Protein AF-A0AAJ1J3P3-F1 (afdb_monomer_lite)

InterPro domains:
  IPR002525 Transposase IS110-like, N-terminal [PF01548] (4-89)
  IPR047650 Transposase IS110-like [PTHR33055] (6-93)

Radius of gyration: 25.67 Å; chains: 1; bounding box: 43×35×78 Å

pLDDT: mean 75.92, std 23.82, range [27.92, 96.94]

Secondary structure (DSSP, 8-state):
----HHHHHHHHHHTT----EEPHHHHHTT--SS--HHHHHHHHHHHHHSTTPPEEPPPPHHHHHHHHHHHHHHHHHHHHHHHHHHHHHHHHHHHHHS----------S-----------------

Organism: Xenorhabdus bovienii (NCBI:txid40576)

Sequence (126 aa):
MPRSAHYWGRTLQYMGYEVRLILTQHVKALCKNQKNDANDALAICETACRPGIYFVPIKTIEQQDIKALRSAQQLAVEQRTVLENQIRAFSKSDKLRRGSKARLCYRPSVNIFITNKAVSRFNSTE

Foldseek 3Di:
DDPDPLVVQVVVVVVVDDDWAADPVQLVVQQDPDDDVVSSVVSVVVSVPDPPGDTDDRDDPVRVVVVVVVVVVVVVVVVVVVVVVVVVVVVVVVDVVVDDDDDDDDDPDDDDDDDDDDDDDDDDDD

Structure (mmCIF, N/CA/C/O backbone):
data_AF-A0AAJ1J3P3-F1
#
_entry.id   AF-A0AAJ1J3P3-F1
#
loop_
_atom_site.group_PDB
_atom_site.id
_atom_site.type_symbol
_atom_site.label_atom_id
_atom_site.label_alt_id
_atom_site.label_comp_id
_atom_site.label_asym_id
_atom_site.label_entity_id
_atom_site.label_seq_id
_atom_site.pdbx_PDB_ins_code
_atom_site.Cartn_x
_atom_site.Cartn_y
_atom_site.Cartn_z
_atom_site.occupancy
_atom_site.B_iso_or_equiv
_atom_site.auth_seq_id
_atom_site.auth_comp_id
_atom_site.auth_asym_id
_atom_site.auth_atom_id
_atom_site.pdbx_PDB_model_num
ATOM 1 N N . MET A 1 1 ? 3.673 16.178 -7.154 1.00 45.59 1 MET A N 1
ATOM 2 C CA . MET A 1 1 ? 3.835 15.058 -8.109 1.00 45.59 1 MET A CA 1
ATOM 3 C C . MET A 1 1 ? 3.120 13.811 -7.600 1.00 45.59 1 MET A C 1
ATOM 5 O O . MET A 1 1 ? 3.156 13.577 -6.392 1.00 45.59 1 MET A O 1
ATOM 9 N N . PRO A 1 2 ? 2.472 13.021 -8.474 1.00 59.97 2 PRO A N 1
ATOM 10 C CA . PRO A 1 2 ? 1.884 11.739 -8.091 1.00 59.97 2 PRO A CA 1
ATOM 11 C C . PRO A 1 2 ? 2.981 10.779 -7.596 1.00 59.97 2 PRO A C 1
ATOM 13 O O . PRO A 1 2 ? 3.908 10.446 -8.324 1.00 59.97 2 PRO A O 1
ATOM 16 N N . ARG A 1 3 ? 2.887 10.348 -6.330 1.00 66.00 3 ARG A N 1
ATOM 17 C CA . ARG A 1 3 ? 3.886 9.491 -5.651 1.00 66.00 3 ARG A CA 1
ATOM 18 C C . ARG A 1 3 ? 3.587 7.984 -5.728 1.00 66.00 3 ARG A C 1
ATOM 20 O O . ARG A 1 3 ? 4.211 7.202 -5.023 1.00 66.00 3 ARG A O 1
ATOM 27 N N . SER A 1 4 ? 2.599 7.562 -6.519 1.00 84.00 4 SER A N 1
ATOM 28 C CA . SER A 1 4 ? 2.123 6.170 -6.527 1.00 84.00 4 SER A CA 1
ATOM 29 C C . SER A 1 4 ? 2.745 5.362 -7.664 1.00 84.00 4 SER A C 1
ATOM 31 O O . SER A 1 4 ? 2.684 5.784 -8.817 1.00 84.00 4 SER A O 1
ATOM 33 N N . ALA A 1 5 ? 3.246 4.161 -7.366 1.00 87.44 5 ALA A N 1
ATOM 34 C CA . ALA A 1 5 ? 3.737 3.215 -8.374 1.00 87.44 5 ALA A CA 1
ATOM 35 C C . ALA A 1 5 ? 2.667 2.858 -9.425 1.00 87.44 5 ALA A C 1
ATOM 37 O O . ALA A 1 5 ? 2.988 2.637 -10.587 1.00 87.44 5 ALA A O 1
ATOM 38 N N . HIS A 1 6 ? 1.380 2.879 -9.053 1.00 91.25 6 HIS A N 1
ATOM 39 C CA . HIS A 1 6 ? 0.281 2.646 -9.996 1.00 91.25 6 HIS A CA 1
ATOM 40 C C . HIS A 1 6 ? 0.117 3.770 -11.025 1.00 91.25 6 HIS A C 1
ATOM 42 O O . HIS A 1 6 ? -0.285 3.501 -12.151 1.00 91.25 6 HIS A O 1
ATOM 48 N N . TYR A 1 7 ? 0.439 5.020 -10.668 1.00 90.88 7 TYR A N 1
ATOM 49 C CA . TYR A 1 7 ? 0.425 6.119 -11.634 1.00 90.88 7 TYR A CA 1
ATOM 50 C C . TYR A 1 7 ? 1.477 5.876 -12.717 1.00 90.88 7 TYR A C 1
ATOM 52 O O . TYR A 1 7 ? 1.127 5.807 -13.890 1.00 90.88 7 TYR A O 1
ATOM 60 N N . TRP A 1 8 ? 2.725 5.638 -12.307 1.00 91.69 8 TRP A N 1
ATOM 61 C CA . TRP A 1 8 ? 3.822 5.361 -13.234 1.00 91.69 8 TRP A CA 1
ATOM 62 C C . TRP A 1 8 ? 3.601 4.092 -14.049 1.00 91.69 8 TRP A C 1
ATOM 64 O O . TRP A 1 8 ? 3.881 4.093 -15.242 1.00 91.69 8 TRP A O 1
ATOM 74 N N . GLY A 1 9 ? 3.024 3.050 -13.444 1.00 92.44 9 GLY A N 1
ATOM 75 C CA . GLY A 1 9 ? 2.651 1.836 -14.163 1.00 92.44 9 GLY A CA 1
ATOM 76 C C . GLY A 1 9 ? 1.721 2.115 -15.344 1.00 92.44 9 GLY A C 1
ATOM 77 O O . GLY A 1 9 ? 2.005 1.671 -16.449 1.00 92.44 9 GLY A O 1
ATOM 78 N N . ARG A 1 10 ? 0.667 2.917 -15.143 1.00 93.00 10 ARG A N 1
ATOM 79 C CA . ARG A 1 10 ? -0.254 3.305 -16.227 1.00 93.00 10 ARG A CA 1
ATOM 80 C C . ARG A 1 10 ? 0.419 4.178 -17.280 1.00 93.00 10 ARG A C 1
ATOM 82 O O . ARG A 1 10 ? 0.212 3.955 -18.465 1.00 93.00 10 ARG A O 1
ATOM 89 N N . THR A 1 11 ? 1.223 5.155 -16.860 1.00 93.19 11 THR A N 1
ATOM 90 C CA . THR A 1 11 ? 1.931 6.049 -17.788 1.00 93.19 11 THR A CA 1
ATOM 91 C C . THR A 1 11 ? 2.877 5.270 -18.699 1.00 93.19 11 THR A C 1
ATOM 93 O O . THR A 1 11 ? 2.889 5.490 -19.905 1.00 93.19 11 THR A O 1
ATOM 96 N N . LEU A 1 12 ? 3.634 4.326 -18.140 1.00 93.38 12 LEU A N 1
ATOM 97 C CA . LEU A 1 12 ? 4.551 3.478 -18.900 1.00 93.38 12 LEU A CA 1
ATOM 98 C C . LEU A 1 12 ? 3.804 2.470 -19.788 1.00 93.38 12 LEU A C 1
ATOM 100 O O . LEU A 1 12 ? 4.216 2.249 -20.923 1.00 93.38 12 LEU A O 1
ATOM 104 N N . GLN A 1 13 ? 2.674 1.924 -19.328 1.00 94.06 13 GLN A N 1
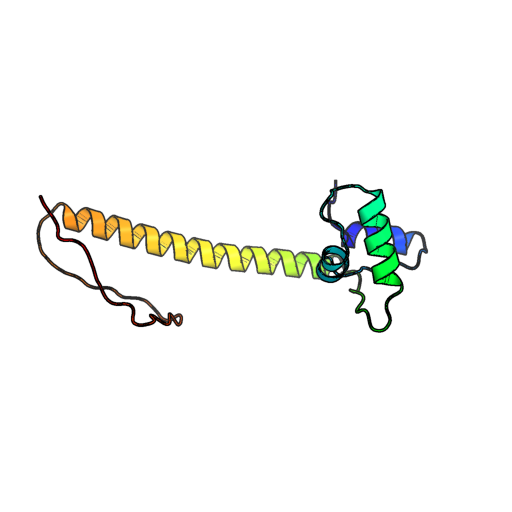ATOM 105 C CA . GLN A 1 13 ? 1.800 1.102 -20.173 1.00 94.06 13 GLN A CA 1
ATOM 106 C C . GLN A 1 13 ? 1.236 1.888 -21.362 1.00 94.06 13 GLN A C 1
ATOM 108 O O . GLN A 1 13 ? 1.211 1.373 -22.474 1.00 94.06 13 GLN A O 1
ATOM 113 N N . TYR A 1 14 ? 0.829 3.144 -21.155 1.00 92.75 14 TYR A N 1
ATOM 114 C CA . TYR A 1 14 ? 0.365 4.024 -22.232 1.00 92.75 14 TYR A CA 1
ATOM 115 C C . TYR A 1 14 ? 1.460 4.295 -23.275 1.00 92.75 14 TYR A C 1
ATOM 117 O O . TYR A 1 14 ? 1.171 4.436 -24.458 1.00 92.75 14 TYR A O 1
ATOM 125 N N . MET A 1 15 ? 2.726 4.309 -22.852 1.00 95.00 15 MET A N 1
ATOM 126 C CA . MET A 1 15 ? 3.887 4.416 -23.742 1.00 95.00 15 MET A CA 1
ATOM 127 C C . MET A 1 15 ? 4.246 3.097 -24.457 1.00 95.00 15 MET A C 1
ATOM 129 O O . MET A 1 15 ? 5.200 3.079 -25.229 1.00 95.00 15 MET A O 1
ATOM 133 N N . GLY A 1 16 ? 3.509 2.005 -24.219 1.00 94.50 16 GLY A N 1
ATOM 134 C CA . GLY A 1 16 ? 3.706 0.710 -24.882 1.00 94.50 16 GLY A CA 1
ATOM 135 C C . GLY A 1 16 ? 4.642 -0.263 -24.158 1.00 94.50 16 GLY A C 1
ATOM 136 O O . GLY A 1 16 ? 4.961 -1.314 -24.710 1.00 94.50 16 GLY A O 1
ATOM 137 N N . TYR A 1 17 ? 5.080 0.043 -22.933 1.00 94.38 17 TYR A N 1
ATOM 138 C CA . TYR A 1 17 ? 5.936 -0.861 -22.162 1.00 94.38 17 TYR A CA 1
ATOM 139 C C . TYR A 1 17 ? 5.124 -1.923 -21.412 1.00 94.38 17 TYR A C 1
ATOM 141 O O . TYR A 1 17 ? 4.082 -1.635 -20.816 1.00 94.38 17 TYR A O 1
ATOM 149 N N . GLU A 1 18 ? 5.645 -3.151 -21.358 1.00 91.00 18 GLU A N 1
ATOM 150 C CA . GLU A 1 18 ? 5.133 -4.174 -20.446 1.00 91.00 18 GLU A CA 1
ATOM 151 C C . GLU A 1 18 ? 5.608 -3.859 -19.022 1.00 91.00 18 GLU A C 1
ATOM 153 O O . GLU A 1 18 ? 6.797 -3.925 -18.709 1.00 91.00 18 GLU A O 1
ATOM 158 N N . VAL A 1 19 ? 4.671 -3.508 -18.140 1.00 92.56 19 VAL A N 1
ATOM 159 C CA . VAL A 1 19 ? 4.977 -3.142 -16.754 1.00 92.56 19 VAL A CA 1
ATOM 160 C C . VAL A 1 19 ? 4.367 -4.148 -15.795 1.00 92.56 19 VAL A C 1
ATOM 162 O O . VAL A 1 19 ? 3.162 -4.398 -15.814 1.00 92.56 19 VAL A O 1
ATOM 165 N N . ARG A 1 20 ? 5.198 -4.666 -14.888 1.00 91.25 20 ARG A N 1
ATOM 166 C CA . ARG A 1 20 ? 4.787 -5.556 -13.799 1.00 91.25 20 ARG A CA 1
ATOM 167 C C . ARG A 1 20 ? 5.188 -4.944 -12.461 1.00 91.25 20 ARG A C 1
ATOM 169 O O . ARG A 1 20 ? 6.329 -4.523 -12.291 1.00 91.25 20 ARG A O 1
ATOM 176 N N . LEU A 1 21 ? 4.256 -4.879 -11.508 1.00 92.06 21 LEU A N 1
ATOM 177 C CA . LEU A 1 21 ? 4.528 -4.354 -10.167 1.00 92.06 21 LEU A CA 1
ATOM 178 C C . LEU A 1 21 ? 4.831 -5.496 -9.196 1.00 92.06 21 LEU A C 1
ATOM 180 O O . LEU A 1 21 ? 4.089 -6.474 -9.127 1.00 92.06 21 LEU A O 1
ATOM 184 N N . ILE A 1 22 ? 5.890 -5.343 -8.405 1.00 92.81 22 ILE A N 1
ATOM 185 C CA . ILE A 1 22 ? 6.281 -6.293 -7.357 1.00 92.81 22 ILE A CA 1
ATOM 186 C C . ILE A 1 22 ? 5.815 -5.757 -5.998 1.00 92.81 22 ILE A C 1
ATOM 188 O O . ILE A 1 22 ? 5.891 -4.555 -5.729 1.00 92.81 22 ILE A O 1
ATOM 192 N N . LEU A 1 23 ? 5.324 -6.640 -5.124 1.00 89.88 23 LEU A N 1
ATOM 193 C CA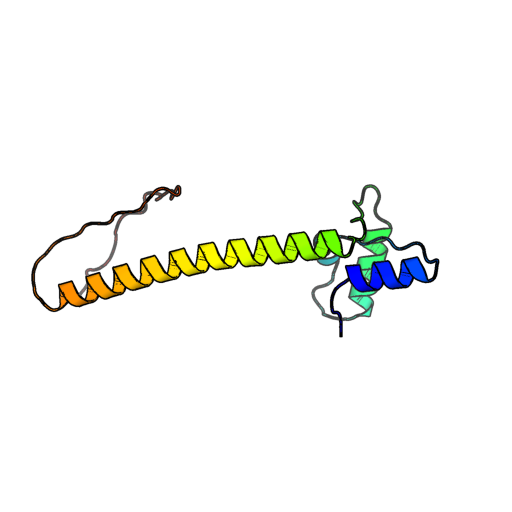 . LEU A 1 23 ? 4.978 -6.274 -3.748 1.00 89.88 23 LEU A CA 1
ATOM 194 C C . LEU A 1 23 ? 6.220 -5.798 -2.987 1.00 89.88 23 LEU A C 1
ATOM 196 O O . LEU A 1 23 ? 7.244 -6.478 -2.943 1.00 89.88 23 LEU A O 1
ATOM 200 N N . THR A 1 24 ? 6.090 -4.672 -2.286 1.00 89.19 24 THR A N 1
ATOM 201 C CA . THR A 1 24 ? 7.174 -4.101 -1.469 1.00 89.19 24 THR A CA 1
ATOM 202 C C . THR A 1 24 ? 7.657 -5.049 -0.375 1.00 89.19 24 THR A C 1
ATOM 204 O O . THR A 1 24 ? 8.819 -4.997 0.010 1.00 89.19 24 THR A O 1
ATOM 207 N N . GLN A 1 25 ? 6.787 -5.938 0.111 1.00 90.56 25 GLN A N 1
ATOM 208 C CA . GLN A 1 25 ? 7.129 -6.946 1.116 1.00 90.56 25 GLN A CA 1
ATOM 209 C C . GLN A 1 25 ? 8.170 -7.949 0.604 1.00 90.56 25 GLN A C 1
ATOM 211 O O . GLN A 1 25 ? 9.069 -8.315 1.356 1.00 90.56 25 GLN A O 1
ATOM 216 N N . HIS A 1 26 ? 8.083 -8.355 -0.666 1.00 90.50 26 HIS A N 1
ATOM 217 C CA . HIS A 1 26 ? 9.042 -9.288 -1.259 1.00 90.50 26 HIS A CA 1
ATOM 218 C C . HIS A 1 26 ? 10.398 -8.624 -1.489 1.00 90.50 26 HIS A C 1
ATOM 220 O O . HIS A 1 26 ? 11.420 -9.196 -1.127 1.00 90.50 26 HIS A O 1
ATOM 226 N N . VAL A 1 27 ? 10.396 -7.385 -1.988 1.00 89.88 27 VAL A N 1
ATOM 227 C CA . VAL A 1 27 ? 11.630 -6.614 -2.204 1.00 89.88 27 VAL A CA 1
ATOM 228 C C . VAL A 1 27 ? 12.329 -6.330 -0.873 1.00 89.88 27 VAL A C 1
ATOM 230 O O . VAL A 1 27 ? 13.528 -6.553 -0.736 1.00 89.88 27 VAL A O 1
ATOM 233 N N . LYS A 1 28 ? 11.571 -5.927 0.157 1.00 89.38 28 LYS A N 1
ATOM 234 C CA . LYS A 1 28 ? 12.122 -5.608 1.482 1.00 89.38 28 LYS A CA 1
ATOM 235 C C . LYS A 1 28 ? 12.802 -6.803 2.154 1.00 89.38 28 LYS A C 1
ATOM 237 O O . LYS A 1 28 ? 13.735 -6.594 2.919 1.00 89.38 28 LYS A O 1
ATOM 242 N N . ALA A 1 29 ? 12.357 -8.029 1.880 1.00 87.50 29 ALA A N 1
ATOM 243 C CA . ALA A 1 29 ? 13.000 -9.229 2.412 1.00 87.50 29 ALA A CA 1
ATOM 244 C C . ALA A 1 29 ? 14.422 -9.442 1.858 1.00 87.50 29 ALA A C 1
ATOM 246 O O . ALA A 1 29 ? 15.210 -10.144 2.487 1.00 87.50 29 ALA A O 1
ATOM 247 N N . LEU A 1 30 ? 14.741 -8.845 0.704 1.00 85.94 30 LEU A N 1
ATOM 248 C CA . LEU A 1 30 ? 16.033 -8.972 0.020 1.00 85.94 30 LEU A CA 1
ATOM 249 C C . LEU A 1 30 ? 16.870 -7.687 0.056 1.00 85.94 30 LEU A C 1
ATOM 251 O O . LEU A 1 30 ? 18.071 -7.727 -0.207 1.00 85.94 30 LEU A O 1
ATOM 255 N N . CYS A 1 31 ? 16.276 -6.550 0.429 1.00 87.50 31 CYS A N 1
ATOM 256 C CA . CYS A 1 31 ? 17.015 -5.312 0.652 1.00 87.50 31 CYS A CA 1
ATOM 257 C C . CYS A 1 31 ? 18.027 -5.479 1.793 1.00 87.50 31 CYS A C 1
ATOM 259 O O . CYS A 1 31 ? 17.684 -5.834 2.922 1.00 87.50 31 CYS A O 1
ATOM 261 N N . LYS A 1 32 ? 19.289 -5.150 1.510 1.00 84.88 32 LYS A N 1
ATOM 262 C CA . LYS A 1 32 ? 20.337 -5.061 2.531 1.00 84.88 32 LYS A CA 1
ATOM 263 C C . LYS A 1 32 ? 20.061 -3.865 3.453 1.00 84.88 32 LYS A C 1
ATOM 265 O O . LYS A 1 32 ? 19.547 -2.843 3.014 1.00 84.88 32 LYS A O 1
ATOM 270 N N . ASN A 1 33 ? 20.462 -3.965 4.723 1.00 77.56 33 ASN A N 1
ATOM 271 C CA . ASN A 1 33 ? 20.187 -2.951 5.758 1.00 77.56 33 ASN A CA 1
ATOM 272 C C . ASN A 1 33 ? 20.771 -1.550 5.471 1.00 77.56 33 ASN A C 1
ATOM 274 O O . ASN A 1 33 ? 20.392 -0.585 6.133 1.00 77.56 33 ASN A O 1
ATOM 278 N N . GLN A 1 34 ? 21.682 -1.415 4.503 1.00 82.75 34 GLN A N 1
ATOM 279 C CA . GLN A 1 34 ? 22.209 -0.124 4.073 1.00 82.75 34 GLN A CA 1
ATOM 280 C C . GLN A 1 34 ? 21.370 0.442 2.926 1.00 82.75 34 GLN A C 1
ATOM 282 O O . GLN A 1 34 ? 21.322 -0.135 1.837 1.00 82.75 34 GLN A O 1
ATOM 287 N N . LYS A 1 35 ? 20.775 1.614 3.168 1.00 76.44 35 LYS A N 1
ATOM 288 C CA . LYS A 1 35 ? 20.012 2.372 2.174 1.00 76.44 35 LYS A CA 1
ATOM 289 C C . LYS A 1 35 ? 20.941 2.852 1.055 1.00 76.44 35 LYS A C 1
ATOM 291 O O . LYS A 1 35 ? 21.737 3.765 1.259 1.00 76.44 35 LYS A O 1
ATOM 296 N N . ASN A 1 36 ? 20.848 2.208 -0.100 1.00 88.00 36 ASN A N 1
ATOM 297 C CA . ASN A 1 36 ? 21.597 2.530 -1.307 1.00 88.00 36 ASN A CA 1
ATOM 298 C C . ASN A 1 36 ? 20.745 2.111 -2.510 1.00 88.00 36 ASN A C 1
ATOM 300 O O . ASN A 1 36 ? 20.293 0.967 -2.554 1.00 88.00 36 ASN A O 1
ATOM 304 N N . ASP A 1 37 ? 20.575 2.999 -3.488 1.00 90.31 37 ASP A N 1
ATOM 305 C CA . ASP A 1 37 ? 19.772 2.733 -4.686 1.00 90.31 37 ASP A CA 1
ATOM 306 C C . ASP A 1 37 ? 20.290 1.511 -5.465 1.00 90.31 37 ASP A C 1
ATOM 308 O O . ASP A 1 37 ? 19.507 0.748 -6.027 1.00 90.31 37 ASP A O 1
ATOM 312 N N . ALA A 1 38 ? 21.605 1.258 -5.435 1.00 89.12 38 ALA A N 1
ATOM 313 C CA . ALA A 1 38 ? 22.195 0.062 -6.036 1.00 89.12 38 ALA A CA 1
ATOM 314 C C . ALA A 1 38 ? 21.732 -1.232 -5.340 1.00 89.12 38 ALA A C 1
ATOM 316 O O . ALA A 1 38 ? 21.463 -2.232 -6.003 1.00 89.12 38 ALA A O 1
ATOM 317 N N . ASN A 1 39 ? 21.601 -1.215 -4.009 1.00 89.25 39 ASN A N 1
ATOM 318 C CA . ASN A 1 39 ? 21.096 -2.364 -3.256 1.00 89.25 39 ASN A CA 1
ATOM 319 C C . ASN A 1 39 ? 19.606 -2.587 -3.528 1.00 89.25 39 ASN A C 1
ATOM 321 O O . ASN A 1 39 ? 19.182 -3.735 -3.646 1.00 89.25 39 ASN A O 1
ATOM 325 N N . ASP A 1 40 ? 18.829 -1.510 -3.651 1.00 88.69 40 ASP A N 1
ATOM 326 C CA . ASP A 1 40 ? 17.402 -1.595 -3.961 1.00 88.69 40 ASP A CA 1
ATOM 327 C C . ASP A 1 40 ? 17.176 -2.133 -5.382 1.00 88.69 40 ASP A C 1
ATOM 329 O O . ASP A 1 40 ? 16.345 -3.020 -5.575 1.00 88.69 40 ASP A O 1
ATOM 333 N N . ALA A 1 41 ? 17.964 -1.688 -6.367 1.00 90.12 41 ALA A N 1
ATOM 334 C CA . ALA A 1 41 ? 17.924 -2.225 -7.728 1.00 90.12 41 ALA A CA 1
ATOM 335 C C . ALA A 1 41 ? 18.282 -3.720 -7.767 1.00 90.12 41 ALA A C 1
ATOM 337 O O . ALA A 1 41 ? 17.574 -4.506 -8.397 1.00 90.12 41 ALA A O 1
ATOM 338 N N . LEU A 1 42 ? 19.332 -4.132 -7.048 1.00 91.25 42 LEU A N 1
ATOM 339 C CA . LEU A 1 42 ? 19.708 -5.543 -6.929 1.00 91.25 42 LEU A CA 1
ATOM 340 C C . LEU A 1 42 ? 18.594 -6.375 -6.286 1.00 91.25 42 LEU A C 1
ATOM 342 O O . LEU A 1 42 ? 18.241 -7.423 -6.821 1.00 91.25 42 LEU A O 1
ATOM 346 N N . ALA A 1 43 ? 18.000 -5.893 -5.192 1.00 92.25 43 ALA A N 1
ATOM 347 C CA . ALA A 1 43 ? 16.899 -6.577 -4.525 1.00 92.25 43 ALA A CA 1
ATOM 348 C C . ALA A 1 43 ? 15.673 -6.707 -5.440 1.00 92.25 43 ALA A C 1
ATOM 350 O O . ALA A 1 43 ? 15.041 -7.763 -5.470 1.00 92.25 43 ALA A O 1
ATOM 351 N N . ILE A 1 44 ? 15.345 -5.673 -6.223 1.00 91.62 44 ILE A N 1
ATOM 352 C CA . ILE A 1 44 ? 14.257 -5.721 -7.210 1.00 91.62 44 ILE A CA 1
ATOM 353 C C . ILE A 1 44 ? 14.558 -6.754 -8.299 1.00 91.62 44 ILE A C 1
ATOM 355 O O . ILE A 1 44 ? 13.683 -7.564 -8.598 1.00 91.62 44 ILE A O 1
ATOM 359 N N . CYS A 1 45 ? 15.770 -6.767 -8.860 1.00 92.31 45 CYS A N 1
ATOM 360 C CA . CYS A 1 45 ? 16.171 -7.729 -9.889 1.00 92.31 45 CYS A CA 1
ATOM 361 C C . CYS A 1 45 ? 16.158 -9.172 -9.366 1.00 92.31 45 CYS A C 1
ATOM 363 O O . CYS A 1 45 ? 15.593 -10.054 -10.006 1.00 92.31 45 CYS A O 1
ATOM 365 N N . GLU A 1 46 ? 16.718 -9.415 -8.180 1.00 92.00 46 GLU A N 1
ATOM 366 C CA . GLU A 1 46 ? 16.721 -10.743 -7.558 1.00 92.00 46 GLU A CA 1
ATOM 367 C C . GLU A 1 46 ? 15.297 -11.213 -7.246 1.00 92.00 46 GLU A C 1
ATOM 369 O O . GLU A 1 46 ? 14.945 -12.367 -7.501 1.00 92.00 46 GLU A O 1
ATOM 374 N N . THR A 1 47 ? 14.452 -10.301 -6.755 1.00 93.38 47 THR A N 1
ATOM 375 C CA . THR A 1 47 ? 13.028 -10.579 -6.564 1.00 93.38 47 THR A CA 1
ATOM 376 C C . THR A 1 47 ? 12.388 -10.921 -7.906 1.00 93.38 47 THR A C 1
ATOM 378 O O . THR A 1 47 ? 11.770 -11.961 -8.023 1.00 93.38 47 THR A O 1
ATOM 381 N N . ALA A 1 48 ? 12.560 -10.122 -8.956 1.00 91.56 48 ALA A N 1
ATOM 382 C CA . ALA A 1 48 ? 11.922 -10.373 -10.250 1.00 91.56 48 ALA A CA 1
ATOM 383 C C . ALA A 1 48 ? 12.289 -11.737 -10.870 1.00 91.56 48 ALA A C 1
ATOM 385 O O . ALA A 1 48 ? 11.466 -12.320 -11.575 1.00 91.56 48 ALA A O 1
ATOM 386 N N . CYS A 1 49 ? 13.492 -12.247 -10.594 1.00 90.81 49 CYS A N 1
ATOM 387 C CA . CYS A 1 49 ? 13.989 -13.517 -11.125 1.00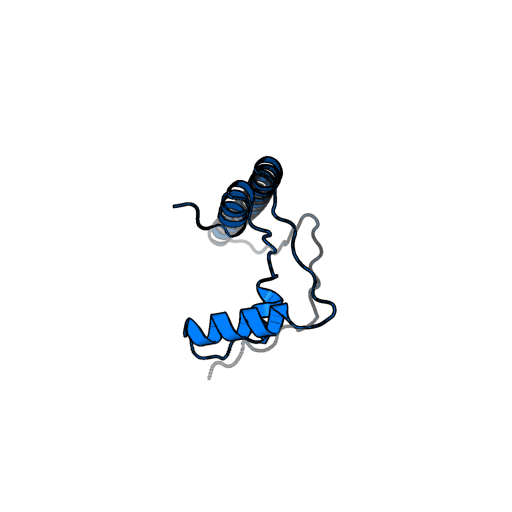 90.81 49 CYS A CA 1
ATOM 388 C C . CYS A 1 49 ? 13.543 -14.760 -10.336 1.00 90.81 49 CYS A C 1
ATOM 390 O O . CYS A 1 49 ? 13.740 -15.881 -10.807 1.00 90.81 49 CYS A O 1
ATOM 392 N N . ARG A 1 50 ? 12.970 -14.611 -9.136 1.00 90.81 50 ARG A N 1
ATOM 393 C CA . ARG A 1 50 ? 12.564 -15.762 -8.316 1.00 90.81 50 ARG A CA 1
ATOM 394 C C . ARG A 1 50 ? 11.311 -16.446 -8.893 1.00 90.81 50 ARG A C 1
ATOM 396 O O . ARG A 1 50 ? 10.323 -15.769 -9.191 1.00 90.81 50 ARG A O 1
ATOM 403 N N . PRO A 1 51 ? 11.299 -17.787 -9.002 1.00 89.31 51 PRO A N 1
ATOM 404 C CA . PRO A 1 51 ? 10.131 -18.515 -9.484 1.00 89.31 51 PRO A CA 1
ATOM 405 C C . PRO A 1 51 ? 8.967 -18.401 -8.489 1.00 89.31 51 PRO A C 1
ATOM 407 O O . PRO A 1 51 ? 9.164 -18.436 -7.275 1.00 89.31 51 PRO A O 1
ATOM 410 N N . GLY A 1 52 ? 7.741 -18.277 -9.005 1.00 87.56 52 GLY A N 1
ATOM 411 C CA . GLY A 1 52 ? 6.520 -18.261 -8.190 1.00 87.56 52 GLY A CA 1
ATOM 412 C C . GLY A 1 52 ? 6.183 -16.923 -7.522 1.00 87.56 52 GLY A C 1
ATOM 413 O O . GLY A 1 52 ? 5.342 -16.889 -6.626 1.00 87.56 52 GLY A O 1
ATOM 414 N N . ILE A 1 53 ? 6.807 -15.815 -7.932 1.00 90.19 53 ILE A N 1
ATOM 415 C CA . ILE A 1 53 ? 6.451 -14.499 -7.396 1.00 90.19 53 ILE A CA 1
ATOM 416 C C . ILE A 1 53 ? 5.135 -13.986 -7.955 1.00 90.19 53 ILE A C 1
ATOM 418 O O . ILE A 1 53 ? 4.868 -14.019 -9.155 1.00 90.19 53 ILE A O 1
ATOM 422 N N . TYR A 1 54 ? 4.329 -13.457 -7.040 1.00 89.31 54 TYR A N 1
ATOM 423 C CA . TYR A 1 54 ? 3.078 -12.810 -7.367 1.00 89.31 54 TYR A CA 1
ATOM 424 C C . TYR A 1 54 ? 3.311 -11.355 -7.784 1.00 89.31 54 TYR A C 1
ATOM 426 O O . TYR A 1 54 ? 3.787 -10.526 -6.999 1.00 89.31 54 TYR A O 1
ATOM 434 N N . PHE A 1 55 ? 2.923 -11.037 -9.017 1.00 91.12 55 PHE A N 1
ATOM 435 C CA . PHE A 1 55 ? 2.902 -9.670 -9.524 1.00 91.12 55 PHE A CA 1
ATOM 436 C C . PHE A 1 55 ? 1.548 -9.019 -9.251 1.00 91.12 55 PHE A C 1
ATOM 438 O O . PHE A 1 55 ? 0.489 -9.620 -9.431 1.00 91.12 55 PHE A O 1
ATOM 445 N N . VAL A 1 56 ? 1.578 -7.758 -8.827 1.00 91.06 56 VAL A N 1
ATOM 446 C CA . VAL A 1 56 ? 0.367 -6.981 -8.568 1.00 91.06 56 VAL A CA 1
ATOM 447 C C . VAL A 1 56 ? -0.092 -6.332 -9.872 1.00 91.06 56 VAL A C 1
ATOM 449 O O . VAL A 1 56 ? 0.702 -5.631 -10.506 1.00 91.06 56 VAL A O 1
ATOM 452 N N . PRO A 1 57 ? -1.367 -6.486 -10.265 1.00 91.38 57 PRO A N 1
ATOM 453 C CA . PRO A 1 57 ? -1.889 -5.772 -11.417 1.00 91.38 57 PRO A CA 1
ATOM 454 C C . PRO A 1 57 ? -1.904 -4.261 -11.161 1.00 91.38 57 PRO A C 1
ATOM 456 O O . PRO A 1 57 ? -2.124 -3.779 -10.040 1.00 91.38 57 PRO A O 1
ATOM 459 N N . ILE A 1 58 ? -1.676 -3.492 -12.222 1.00 91.75 58 ILE A N 1
ATOM 460 C CA . ILE A 1 58 ? -1.777 -2.037 -12.172 1.00 91.75 58 ILE A CA 1
ATOM 461 C C . ILE A 1 58 ? -3.252 -1.666 -12.022 1.00 91.75 58 ILE A C 1
ATOM 463 O O . ILE A 1 58 ? -4.102 -2.103 -12.792 1.00 91.75 58 ILE A O 1
ATOM 467 N N . LYS A 1 59 ? -3.558 -0.874 -10.993 1.00 91.94 59 LYS A N 1
ATOM 468 C CA . LYS A 1 59 ? -4.927 -0.464 -10.690 1.00 91.94 59 LYS A CA 1
ATOM 469 C C . LYS A 1 59 ? -5.382 0.653 -11.614 1.00 91.94 59 LYS A C 1
ATOM 471 O O . LYS A 1 59 ? -4.624 1.591 -11.886 1.00 91.94 59 LYS A O 1
ATOM 476 N N . THR A 1 60 ? -6.645 0.587 -12.018 1.00 92.12 60 THR A N 1
ATOM 477 C CA . THR A 1 60 ? -7.294 1.684 -12.741 1.00 92.12 60 THR A CA 1
ATOM 478 C C . THR A 1 60 ? -7.498 2.891 -11.821 1.00 92.12 60 THR A C 1
ATOM 480 O O . THR A 1 60 ? -7.261 2.823 -10.608 1.00 92.12 60 THR A O 1
ATOM 483 N N . ILE A 1 61 ? 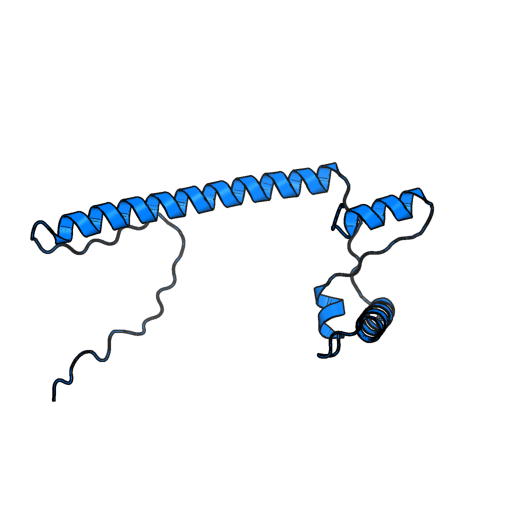-7.860 4.036 -12.401 1.00 91.62 61 ILE A N 1
ATOM 484 C CA . ILE A 1 61 ? -8.105 5.261 -11.626 1.00 91.62 61 ILE A CA 1
ATOM 485 C C . ILE A 1 61 ? -9.314 5.039 -10.716 1.00 91.62 61 ILE A C 1
ATOM 487 O O . ILE A 1 61 ? -9.208 5.241 -9.509 1.00 91.62 61 ILE A O 1
ATOM 491 N N . GLU A 1 62 ? -10.382 4.447 -11.246 1.00 93.31 62 GLU A N 1
ATOM 492 C CA . GLU A 1 62 ? -11.614 4.172 -10.506 1.00 93.31 62 GLU A CA 1
ATOM 493 C C . GLU A 1 62 ? -11.354 3.230 -9.321 1.00 93.31 62 GLU A C 1
ATOM 495 O O . GLU A 1 62 ? -11.831 3.454 -8.210 1.00 93.31 62 GLU A O 1
ATOM 500 N N . GLN A 1 63 ? -10.533 2.189 -9.510 1.00 92.38 63 GLN A N 1
ATOM 501 C CA . GLN A 1 63 ? -10.149 1.281 -8.422 1.00 92.38 63 GLN A CA 1
ATOM 502 C C . GLN A 1 63 ? -9.333 1.984 -7.329 1.00 92.38 63 GLN A C 1
ATOM 504 O O . GLN A 1 63 ? -9.440 1.641 -6.144 1.00 92.38 63 GLN A O 1
ATOM 509 N N . GLN A 1 64 ? -8.482 2.937 -7.715 1.00 91.38 64 GLN A N 1
ATOM 510 C CA . GLN A 1 64 ? -7.703 3.738 -6.778 1.00 91.38 64 GLN A CA 1
ATOM 511 C C . GLN A 1 64 ? -8.608 4.696 -5.988 1.00 91.38 64 GLN A C 1
ATOM 513 O O . GLN A 1 64 ? -8.436 4.811 -4.771 1.00 91.38 64 GLN A O 1
ATOM 518 N N . ASP A 1 65 ? -9.607 5.284 -6.642 1.00 92.75 65 ASP A N 1
ATOM 519 C CA . ASP A 1 65 ? -10.573 6.200 -6.032 1.00 92.75 65 ASP A CA 1
ATOM 520 C C . ASP A 1 65 ? -11.510 5.477 -5.063 1.00 92.75 65 ASP A C 1
ATOM 522 O O . ASP A 1 65 ? -11.675 5.907 -3.922 1.00 92.75 65 ASP A O 1
ATOM 526 N N . ILE A 1 66 ? -12.035 4.308 -5.445 1.00 95.56 66 ILE A N 1
ATOM 527 C CA . ILE A 1 66 ? -12.847 3.463 -4.553 1.00 95.56 66 ILE A CA 1
ATOM 528 C C . ILE A 1 66 ? -12.055 3.097 -3.292 1.00 95.56 66 ILE A C 1
ATOM 530 O O . ILE A 1 66 ? -12.598 3.114 -2.183 1.00 95.56 66 ILE A O 1
ATOM 534 N N . LYS A 1 67 ? -10.758 2.784 -3.428 1.00 92.50 67 LYS A N 1
ATOM 535 C CA . LYS A 1 67 ? -9.895 2.515 -2.270 1.00 92.50 67 LYS A CA 1
ATOM 536 C C . LYS A 1 67 ? -9.762 3.755 -1.383 1.00 92.50 67 LYS A C 1
ATOM 538 O O . LYS A 1 67 ? -9.882 3.626 -0.167 1.00 92.50 67 LYS A O 1
ATOM 543 N N . ALA A 1 68 ? -9.523 4.926 -1.971 1.00 91.56 68 ALA A N 1
ATOM 544 C CA . ALA A 1 68 ? -9.387 6.177 -1.230 1.00 91.56 68 ALA A CA 1
ATOM 545 C C . ALA A 1 68 ? -10.674 6.532 -0.466 1.00 91.56 68 ALA A C 1
ATOM 547 O O . ALA A 1 68 ? -10.609 6.849 0.722 1.00 91.56 68 ALA A O 1
ATOM 548 N N . LEU A 1 69 ? -11.837 6.382 -1.105 1.00 96.56 69 LEU A N 1
ATOM 549 C CA . LEU A 1 69 ? -13.145 6.598 -0.484 1.00 96.56 69 LEU A CA 1
ATOM 550 C C . LEU A 1 69 ? -13.372 5.668 0.711 1.00 96.56 69 LEU A C 1
ATOM 552 O O . LEU A 1 69 ? -13.729 6.134 1.792 1.00 96.56 69 LEU A O 1
ATOM 556 N N . ARG A 1 70 ? -13.105 4.365 0.558 1.00 96.38 70 ARG A N 1
ATOM 557 C CA . ARG A 1 70 ? -13.226 3.402 1.667 1.00 96.38 70 ARG A CA 1
ATOM 558 C C . ARG A 1 70 ? -12.285 3.736 2.821 1.00 96.38 70 ARG A C 1
ATOM 560 O O . ARG A 1 70 ? -12.680 3.634 3.978 1.00 96.38 70 ARG A O 1
ATOM 567 N N . SER A 1 71 ? -11.056 4.162 2.527 1.00 94.25 71 SER A N 1
ATOM 568 C CA . SER A 1 71 ? -10.110 4.601 3.558 1.00 94.25 71 SER A CA 1
ATOM 569 C C . SER A 1 71 ? -10.598 5.847 4.303 1.00 94.25 71 SER A C 1
ATOM 571 O O . SER A 1 71 ? -10.469 5.901 5.523 1.00 94.25 71 SER A O 1
ATOM 573 N N . ALA A 1 72 ? -11.198 6.817 3.608 1.00 96.44 72 ALA A N 1
ATOM 574 C CA . ALA A 1 72 ? -11.778 8.001 4.240 1.00 96.44 72 ALA A CA 1
ATOM 575 C C . ALA A 1 72 ? -12.978 7.650 5.137 1.00 96.44 72 ALA A C 1
ATOM 577 O O . ALA A 1 72 ? -13.074 8.145 6.258 1.00 96.44 72 ALA A O 1
ATOM 578 N N . GLN A 1 73 ? -13.855 6.751 4.679 1.00 96.94 73 GLN A N 1
ATOM 579 C CA . GLN A 1 73 ? -14.981 6.252 5.476 1.00 96.94 73 GLN A CA 1
ATOM 580 C C . GLN A 1 73 ? -14.505 5.542 6.748 1.00 96.94 73 GLN A C 1
ATOM 582 O O . GLN A 1 73 ? -14.997 5.832 7.836 1.00 96.94 73 GLN A O 1
ATOM 587 N N . GLN A 1 74 ? -13.515 4.655 6.622 1.00 96.62 74 GLN A N 1
ATOM 588 C CA . GLN A 1 74 ? -12.932 3.945 7.758 1.00 96.62 74 GLN A CA 1
ATOM 589 C C . GLN A 1 74 ? -12.326 4.918 8.780 1.00 96.62 74 GLN A C 1
ATOM 591 O O . GLN A 1 74 ? -12.605 4.816 9.974 1.00 96.62 74 GLN A O 1
ATOM 596 N N . LEU A 1 75 ? -11.567 5.913 8.309 1.00 96.81 75 LEU A N 1
ATOM 597 C CA . LEU A 1 75 ? -10.980 6.938 9.170 1.00 96.81 75 LEU A CA 1
ATOM 598 C C . LEU A 1 75 ? -12.054 7.755 9.903 1.00 96.81 75 LEU A C 1
ATOM 600 O O . LEU A 1 75 ? -11.902 8.034 11.088 1.00 96.81 75 LEU A O 1
ATOM 604 N N . ALA A 1 76 ? -13.152 8.109 9.233 1.00 96.25 76 ALA A N 1
ATOM 605 C CA . ALA A 1 76 ? -14.252 8.838 9.862 1.00 96.25 76 ALA A CA 1
ATOM 606 C C . ALA A 1 76 ? -14.918 8.026 10.990 1.00 96.25 76 ALA A C 1
ATOM 608 O O . ALA A 1 76 ? -15.232 8.571 12.050 1.00 96.25 76 ALA A O 1
ATOM 609 N N . VAL A 1 77 ? -15.093 6.713 10.800 1.00 96.38 77 VAL A N 1
ATOM 610 C CA . VAL A 1 77 ? -15.624 5.807 11.837 1.00 96.38 77 VAL A CA 1
ATOM 611 C C . VAL A 1 77 ? -14.673 5.717 13.033 1.00 96.38 77 VAL A C 1
ATOM 613 O O . VAL A 1 77 ? -15.106 5.787 14.189 1.00 96.38 77 VAL A O 1
ATOM 616 N N . GLU A 1 78 ? -13.372 5.607 12.774 1.00 94.88 78 GLU A N 1
ATOM 617 C CA . GLU A 1 78 ? -12.343 5.590 13.816 1.00 94.88 78 GLU A CA 1
ATOM 618 C C . GLU A 1 78 ? -12.320 6.907 14.598 1.00 94.88 78 GLU A C 1
ATOM 620 O O . GLU A 1 78 ? -12.373 6.894 15.828 1.00 94.88 78 GLU A O 1
ATOM 625 N N . GLN A 1 79 ? -12.339 8.048 13.905 1.00 96.06 79 GLN A N 1
ATOM 626 C CA . GLN A 1 79 ? -12.373 9.377 14.520 1.00 96.06 79 GLN A CA 1
ATOM 627 C C . GLN A 1 79 ? -13.620 9.586 15.378 1.00 96.06 79 GLN A C 1
ATOM 629 O O . GLN A 1 79 ? -13.510 10.079 16.502 1.00 96.06 79 GLN A O 1
ATOM 634 N N . ARG A 1 80 ? -14.795 9.156 14.903 1.00 95.00 80 ARG A N 1
ATOM 635 C CA . ARG A 1 80 ? -16.028 9.183 15.700 1.00 95.00 80 ARG A CA 1
ATOM 636 C C . ARG A 1 80 ? -15.869 8.375 16.987 1.00 95.00 80 ARG A C 1
ATOM 638 O O . ARG A 1 80 ? -16.214 8.857 18.061 1.00 95.00 80 ARG A O 1
ATOM 645 N N . THR A 1 81 ? -15.315 7.169 16.889 1.00 93.12 81 THR A N 1
ATOM 646 C CA . THR A 1 81 ? -15.103 6.290 18.048 1.00 93.12 81 THR A CA 1
ATOM 647 C C . THR A 1 81 ? -14.119 6.906 19.047 1.00 93.12 81 THR A C 1
ATOM 649 O O . THR A 1 81 ? -14.343 6.864 20.259 1.00 93.12 81 THR A O 1
ATOM 652 N N . VAL A 1 82 ? -13.035 7.513 18.555 1.00 93.88 82 VAL A N 1
ATOM 653 C CA . VAL A 1 82 ? -12.060 8.237 19.381 1.00 93.88 82 VAL A CA 1
ATOM 654 C C . VAL A 1 82 ? -12.724 9.414 20.092 1.00 93.88 82 VAL A C 1
ATOM 656 O O . VAL A 1 82 ? -12.566 9.542 21.306 1.00 93.88 82 VAL A O 1
ATOM 659 N N . LEU A 1 83 ? -13.516 10.219 19.381 1.00 93.88 83 LEU A N 1
ATOM 660 C CA . LEU A 1 83 ? -14.208 11.374 19.948 1.00 93.88 83 LEU A CA 1
ATOM 661 C C . LEU A 1 83 ? -15.229 10.962 21.019 1.00 93.88 83 LEU A C 1
ATOM 663 O O . LEU A 1 83 ? -15.257 11.540 22.103 1.00 93.88 83 LEU A O 1
ATOM 667 N N . GLU A 1 84 ? -16.024 9.919 20.771 1.00 93.38 84 GLU A N 1
ATOM 668 C CA . GLU A 1 84 ? -16.956 9.382 21.769 1.00 93.38 84 GLU A CA 1
ATOM 669 C C . GLU A 1 84 ? -16.227 8.918 23.040 1.00 93.38 84 GLU A C 1
ATOM 671 O O . GLU A 1 84 ? -16.689 9.162 24.158 1.00 93.38 84 GLU A O 1
ATOM 676 N N . ASN A 1 85 ? -15.073 8.262 22.890 1.00 87.81 85 ASN A N 1
ATOM 677 C CA . ASN A 1 85 ? -14.256 7.838 24.025 1.00 87.81 85 ASN A CA 1
ATOM 678 C C . ASN A 1 85 ? -13.649 9.032 24.775 1.00 87.81 85 ASN A C 1
ATOM 680 O O . ASN A 1 85 ? -13.634 9.024 26.008 1.00 87.81 85 ASN A O 1
ATOM 684 N N . GLN A 1 86 ? -13.207 10.070 24.060 1.00 91.50 86 GLN A N 1
ATOM 685 C CA . GLN A 1 86 ? -12.703 11.313 24.650 1.00 91.50 86 GLN A CA 1
ATOM 686 C C . GLN A 1 86 ? -13.787 12.035 25.460 1.00 91.50 86 GLN A C 1
ATOM 688 O O . GLN A 1 86 ? -13.547 12.384 26.615 1.00 91.50 86 GLN A O 1
ATOM 693 N N . ILE A 1 87 ? -15.001 12.178 24.919 1.00 91.62 87 ILE A N 1
ATOM 694 C CA . ILE A 1 87 ? -16.136 12.802 25.622 1.00 91.62 87 ILE A CA 1
ATOM 695 C C . ILE A 1 87 ? -16.484 12.019 26.897 1.00 91.62 87 ILE A C 1
ATOM 697 O O . ILE A 1 87 ? -16.673 12.608 27.965 1.00 91.62 87 ILE A O 1
ATOM 701 N N . ARG A 1 88 ? -16.524 10.680 26.827 1.00 86.38 88 ARG A N 1
ATOM 702 C CA . ARG A 1 88 ? -16.769 9.836 28.012 1.00 86.38 88 ARG A CA 1
ATOM 703 C C . ARG A 1 88 ? -15.671 9.989 29.063 1.00 86.38 88 ARG A C 1
ATOM 705 O O . ARG A 1 88 ? -15.984 10.012 30.252 1.00 86.38 88 ARG A O 1
ATOM 712 N N . ALA A 1 89 ? -14.408 10.065 28.649 1.00 83.69 89 ALA A N 1
ATOM 713 C CA . ALA A 1 89 ? -13.288 10.277 29.561 1.00 83.69 89 ALA A CA 1
ATOM 714 C C . ALA A 1 89 ? -13.384 11.647 30.248 1.00 83.69 89 ALA A C 1
ATOM 716 O O . ALA A 1 89 ? -13.292 11.707 31.472 1.00 83.69 89 ALA A O 1
ATOM 717 N N . PHE A 1 90 ? -13.674 12.706 29.485 1.00 81.50 90 PHE A N 1
ATOM 718 C CA . PHE A 1 90 ? -13.842 14.063 30.006 1.00 81.50 90 PHE A CA 1
ATOM 719 C C . PHE A 1 90 ? -14.998 14.163 31.018 1.00 81.50 90 PHE A C 1
ATOM 721 O O . PHE A 1 90 ? -14.836 14.675 32.126 1.00 81.50 90 PHE A O 1
ATOM 728 N N . SER A 1 91 ? -16.153 13.572 30.698 1.00 77.75 91 SER A N 1
ATOM 729 C CA . SER A 1 91 ? -17.293 13.515 31.624 1.00 77.75 91 SER A CA 1
ATOM 730 C C . SER A 1 91 ? -16.970 12.741 32.912 1.00 77.75 91 SER A C 1
ATOM 732 O O . SER A 1 91 ? -17.428 13.104 33.998 1.00 77.75 91 SER A O 1
ATOM 734 N N . LYS A 1 92 ? -16.156 11.679 32.825 1.00 70.75 92 LYS A N 1
ATOM 735 C CA . LYS A 1 92 ? -15.696 10.924 34.000 1.00 70.75 92 LYS A CA 1
ATOM 736 C C . LYS A 1 92 ? -14.697 11.709 34.850 1.00 70.75 92 LYS A C 1
ATOM 738 O O . LYS A 1 92 ? -14.782 11.617 36.073 1.00 70.75 92 LYS A O 1
ATOM 743 N N . SER A 1 93 ? -13.788 12.478 34.247 1.00 58.22 93 SER A N 1
ATOM 744 C CA . SER A 1 93 ? -12.858 13.325 35.007 1.00 58.22 93 SER A CA 1
ATOM 745 C C . SER A 1 93 ? -13.581 14.418 35.796 1.00 58.22 93 SER A C 1
ATOM 747 O O . SER A 1 93 ? -13.215 14.668 36.942 1.00 58.22 93 SER A O 1
ATOM 749 N N . ASP A 1 94 ? -14.670 14.983 35.267 1.00 57.16 94 ASP A N 1
ATOM 750 C CA . ASP A 1 94 ? -15.481 15.972 35.996 1.00 57.16 94 ASP A CA 1
ATOM 751 C C . ASP A 1 94 ? -16.225 15.372 37.203 1.00 57.16 94 ASP A C 1
ATOM 753 O O . ASP A 1 94 ? -16.402 16.033 38.231 1.00 57.16 94 ASP A O 1
ATOM 757 N N . LYS A 1 95 ? -16.604 14.087 37.135 1.00 48.22 95 LYS A N 1
ATOM 758 C CA . LYS A 1 95 ? -17.209 13.357 38.266 1.00 48.22 95 LYS A CA 1
ATOM 759 C C . LYS A 1 95 ? -16.208 12.968 39.360 1.00 48.22 95 LYS A C 1
ATOM 761 O O . LYS A 1 95 ? -16.633 12.684 40.471 1.00 48.22 95 LYS A O 1
ATOM 766 N N . LEU A 1 96 ? -14.899 12.988 39.100 1.00 50.75 96 LEU A N 1
ATOM 767 C CA . LEU A 1 96 ? -13.884 12.819 40.151 1.00 50.75 96 LEU A CA 1
ATOM 768 C C . LEU A 1 96 ? -13.639 14.111 40.952 1.00 50.75 96 LEU A C 1
ATOM 770 O O . LEU A 1 96 ? -13.093 14.040 42.049 1.00 50.75 96 LEU A O 1
ATOM 774 N N . ARG A 1 97 ? -14.088 15.277 40.456 1.00 46.00 97 ARG A N 1
ATOM 775 C CA . ARG A 1 97 ? -13.990 16.571 41.162 1.00 46.00 97 ARG A CA 1
ATOM 776 C C . ARG A 1 97 ? -15.183 16.865 42.082 1.00 46.00 97 ARG A C 1
ATOM 778 O O . ARG A 1 97 ? -15.080 17.711 42.964 1.00 46.00 97 ARG A O 1
ATOM 785 N N . ARG A 1 98 ? -16.310 16.167 41.901 1.00 42.25 98 ARG A N 1
ATOM 786 C CA . ARG A 1 98 ? -17.481 16.200 42.794 1.00 42.25 98 ARG A CA 1
ATOM 787 C C . ARG A 1 98 ? -17.657 14.804 43.374 1.00 42.25 98 ARG A C 1
ATOM 789 O O . ARG A 1 98 ? -18.155 13.917 42.695 1.00 42.25 98 ARG A O 1
ATOM 796 N N . GLY A 1 99 ? -17.146 14.609 44.587 1.00 45.03 99 GLY A N 1
ATOM 797 C CA . GLY A 1 99 ? -16.948 13.299 45.200 1.00 45.03 99 GLY A CA 1
ATOM 798 C C . GLY A 1 99 ? -18.115 12.321 45.048 1.00 45.03 99 GLY A C 1
ATOM 799 O O . GLY A 1 99 ? -19.259 12.671 45.317 1.00 45.03 99 GLY A O 1
ATOM 800 N N . SER A 1 100 ? -17.798 11.087 44.646 1.00 40.06 100 SER A N 1
ATOM 801 C CA . SER A 1 100 ? -18.356 9.820 45.155 1.00 40.06 100 SER A CA 1
ATOM 802 C C . SER A 1 100 ? -17.902 8.647 44.278 1.00 40.06 100 SER A C 1
ATOM 804 O O . SER A 1 100 ? -17.845 8.733 43.053 1.00 40.06 100 SER A O 1
ATOM 806 N N . LYS A 1 101 ? -17.550 7.535 44.931 1.00 44.69 101 LYS A N 1
ATOM 807 C CA . LYS A 1 101 ? -17.089 6.275 44.332 1.00 44.69 101 LYS A CA 1
ATOM 808 C C . LYS A 1 101 ? -18.125 5.710 43.344 1.00 44.69 101 LYS A C 1
ATOM 810 O O . LYS A 1 101 ? -19.212 5.352 43.774 1.00 44.69 101 LYS A O 1
ATOM 815 N N . ALA A 1 102 ? -17.767 5.510 42.072 1.00 39.94 102 ALA A N 1
ATOM 816 C CA . ALA A 1 102 ? -18.435 4.520 41.216 1.00 39.94 102 ALA A CA 1
ATOM 817 C C . ALA A 1 102 ? -17.573 4.127 40.004 1.00 39.94 102 ALA A C 1
ATOM 819 O O . ALA A 1 102 ? -17.339 4.904 39.079 1.00 39.94 102 ALA A O 1
ATOM 820 N N . ARG A 1 103 ? -17.122 2.872 40.012 1.00 44.56 103 ARG A N 1
ATOM 821 C CA . ARG A 1 103 ? -16.482 2.179 38.894 1.00 44.56 103 ARG A CA 1
ATOM 822 C C . ARG A 1 103 ? -17.590 1.618 38.001 1.00 44.56 103 ARG A C 1
ATOM 824 O O . ARG A 1 103 ? -18.292 0.710 38.425 1.00 44.56 103 ARG A O 1
ATOM 831 N N . LEU A 1 104 ? -17.718 2.113 36.770 1.00 41.00 104 LEU A N 1
ATOM 832 C CA . LEU A 1 104 ? -18.456 1.398 35.726 1.00 41.00 104 LEU A CA 1
ATOM 833 C C . LEU A 1 104 ? -17.786 1.576 34.355 1.00 41.00 104 LEU A C 1
ATOM 835 O O . LEU A 1 104 ? -17.669 2.679 33.799 1.00 41.00 104 LEU A O 1
ATOM 839 N N . CYS A 1 105 ? -17.298 0.455 33.833 1.00 36.75 105 CYS A N 1
ATOM 840 C CA . CYS A 1 105 ? -16.800 0.297 32.477 1.00 36.75 105 CYS A CA 1
ATOM 841 C C . CYS A 1 105 ? -17.963 -0.230 31.633 1.00 36.75 105 CYS A C 1
ATOM 843 O O . CYS A 1 105 ? -18.422 -1.340 31.867 1.00 36.75 105 CYS A O 1
ATOM 845 N N . TYR A 1 106 ? -18.440 0.557 30.670 1.00 38.94 106 TYR A N 1
ATOM 846 C CA . TYR A 1 106 ? -19.401 0.106 29.664 1.00 38.94 106 TYR A CA 1
ATOM 847 C C . TYR A 1 106 ? -18.725 0.196 28.295 1.00 38.94 106 TYR A C 1
ATOM 849 O O . TYR A 1 106 ? -18.227 1.266 27.936 1.00 38.94 106 TYR A O 1
ATOM 857 N N . ARG A 1 107 ? -18.671 -0.920 27.557 1.00 38.97 107 ARG A N 1
ATOM 858 C CA . ARG A 1 107 ? -18.192 -0.976 26.168 1.00 38.97 107 ARG A CA 1
ATOM 859 C C . ARG A 1 107 ? -19.293 -1.562 25.284 1.00 38.97 107 ARG A C 1
ATOM 861 O O . ARG A 1 107 ? -19.724 -2.677 25.568 1.00 38.97 107 ARG A O 1
ATOM 868 N N . PRO A 1 108 ? -19.706 -0.877 24.207 1.00 37.28 108 PRO A N 1
ATOM 869 C CA . PRO A 1 108 ? -20.451 -1.525 23.145 1.00 37.28 108 PRO A CA 1
ATOM 870 C C . PRO A 1 108 ? -19.465 -2.358 22.305 1.00 37.28 108 PRO A C 1
ATOM 872 O O . PRO A 1 108 ? -18.537 -1.826 21.703 1.00 37.28 108 PRO A O 1
ATOM 875 N N . SER A 1 109 ? -19.617 -3.681 22.390 1.00 43.59 109 SER A N 1
ATOM 876 C CA . SER A 1 109 ? -19.301 -4.689 21.365 1.00 43.59 109 SER A CA 1
ATOM 877 C C . SER A 1 109 ? -18.181 -4.381 20.355 1.00 43.59 109 SER A C 1
ATOM 879 O O . SER A 1 109 ? -18.461 -4.040 19.212 1.00 43.59 109 SER A O 1
ATOM 881 N N . VAL A 1 110 ? -16.925 -4.635 20.743 1.00 41.47 110 VAL A N 1
ATOM 882 C CA . VAL A 1 110 ? -15.886 -5.199 19.856 1.00 41.47 110 VAL A CA 1
ATOM 883 C C . VAL A 1 110 ? -14.940 -6.027 20.739 1.00 41.47 110 VAL A C 1
ATOM 885 O O . VAL A 1 110 ? -14.487 -5.534 21.773 1.00 41.47 110 VAL A O 1
ATOM 888 N N . ASN A 1 111 ? -14.709 -7.293 20.379 1.00 35.16 111 ASN A N 1
ATOM 889 C CA . ASN A 1 111 ? -13.948 -8.283 21.153 1.00 35.16 111 ASN A CA 1
ATOM 890 C C . ASN A 1 111 ? -12.619 -7.737 21.693 1.00 35.16 111 ASN A C 1
ATOM 892 O O . ASN A 1 111 ? -11.725 -7.381 20.928 1.00 35.16 111 ASN A O 1
ATOM 896 N N . ILE A 1 112 ? -12.474 -7.731 23.020 1.00 34.03 112 ILE A N 1
ATOM 897 C CA . ILE A 1 112 ? -11.212 -7.455 23.710 1.00 34.03 112 ILE A CA 1
ATOM 898 C C . ILE A 1 112 ? -10.942 -8.657 24.605 1.00 34.03 112 ILE A C 1
ATOM 900 O O . ILE A 1 112 ? -11.586 -8.828 25.639 1.00 34.03 112 ILE A O 1
ATOM 904 N N . PHE A 1 113 ? -9.988 -9.487 24.195 1.00 28.56 113 PHE A N 1
ATOM 905 C CA . PHE A 1 113 ? -9.386 -10.491 25.060 1.00 28.56 113 PHE A CA 1
ATOM 906 C C . PHE A 1 113 ? -8.575 -9.764 26.138 1.00 28.56 113 PHE A C 1
ATOM 908 O O . PHE A 1 113 ? -7.536 -9.174 25.851 1.00 28.56 113 PHE A O 1
ATOM 915 N N . ILE A 1 114 ? -9.061 -9.778 27.379 1.00 33.09 114 ILE A N 1
ATOM 916 C CA . ILE A 1 114 ? -8.253 -9.427 28.549 1.00 33.09 114 ILE A CA 1
ATOM 917 C C . ILE A 1 114 ? -7.624 -10.732 29.031 1.00 33.09 114 ILE A C 1
ATOM 919 O O . ILE A 1 114 ? -8.284 -11.544 29.675 1.00 33.09 114 ILE A O 1
ATOM 923 N N . THR A 1 115 ? -6.357 -10.965 28.688 1.00 34.06 115 THR A N 1
ATOM 924 C CA . THR A 1 115 ? -5.588 -12.049 29.305 1.00 34.06 115 THR A CA 1
ATOM 925 C C . THR A 1 115 ? -5.318 -11.700 30.760 1.00 34.06 115 THR A C 1
ATOM 927 O O . THR A 1 115 ? -4.928 -10.578 31.089 1.00 34.06 115 THR A O 1
ATOM 930 N N . ASN A 1 116 ? -5.518 -12.685 31.625 1.00 30.25 116 ASN A N 1
ATOM 931 C CA . ASN A 1 116 ? -5.328 -12.596 33.059 1.00 30.25 116 ASN A CA 1
ATOM 932 C C . ASN A 1 116 ? -3.841 -12.356 33.384 1.00 30.25 116 ASN A C 1
ATOM 934 O O . ASN A 1 116 ? -3.046 -13.289 33.445 1.00 30.25 116 ASN A O 1
ATOM 938 N N . LYS A 1 117 ? -3.447 -11.097 33.579 1.00 36.72 117 LYS A N 1
ATOM 939 C CA . LYS A 1 117 ? -2.271 -10.769 34.388 1.00 36.72 117 LYS A CA 1
ATOM 940 C C . LYS A 1 117 ? -2.676 -9.689 35.375 1.00 36.72 117 LYS A C 1
ATOM 942 O O . LYS A 1 117 ? -2.537 -8.492 35.145 1.00 36.72 117 LYS A O 1
ATOM 947 N N . ALA A 1 118 ? -3.313 -10.179 36.431 1.00 33.47 118 ALA A N 1
ATOM 948 C CA . ALA A 1 118 ? -3.683 -9.442 37.614 1.00 33.47 118 ALA A CA 1
ATOM 949 C C . ALA A 1 118 ? -2.516 -8.588 38.138 1.00 33.47 118 ALA A C 1
ATOM 951 O O . ALA A 1 118 ? -1.375 -9.039 38.215 1.00 33.47 118 ALA A O 1
ATOM 952 N N . VAL A 1 119 ? -2.855 -7.344 38.484 1.00 39.56 119 VAL A N 1
ATOM 953 C CA . VAL A 1 119 ? -2.497 -6.665 39.737 1.00 39.56 119 VAL A CA 1
ATOM 954 C C . VAL A 1 119 ? -1.335 -7.318 40.493 1.00 39.56 119 VAL A C 1
ATOM 956 O O . VAL A 1 119 ? -1.523 -8.274 41.238 1.00 39.56 119 VAL A O 1
ATOM 959 N N . SER A 1 120 ? -0.146 -6.730 40.385 1.00 29.78 120 SER A N 1
ATOM 960 C CA . SER A 1 120 ? 0.838 -6.806 41.462 1.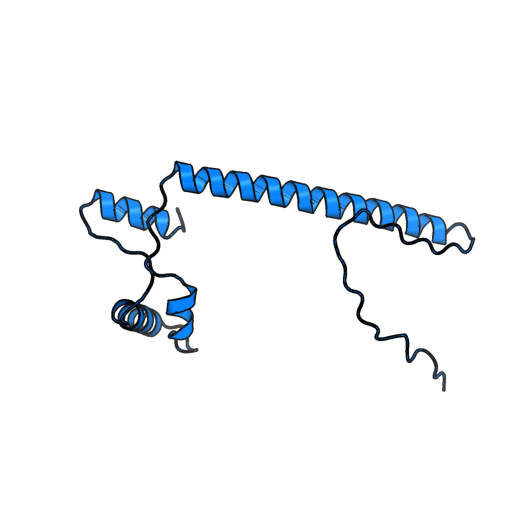00 29.78 120 SER A CA 1
ATOM 961 C C . SER A 1 120 ? 1.732 -5.569 41.446 1.00 29.78 120 SER A C 1
ATOM 963 O O . SER A 1 120 ? 2.260 -5.220 40.391 1.00 29.78 120 SER A O 1
ATOM 965 N N . ARG A 1 121 ? 1.941 -5.006 42.643 1.00 30.53 121 ARG A N 1
ATOM 966 C CA . ARG A 1 121 ? 2.978 -4.035 43.042 1.00 30.53 121 ARG A CA 1
ATOM 967 C C . ARG A 1 121 ? 2.652 -2.547 42.874 1.00 30.53 121 ARG A C 1
ATOM 969 O O . ARG A 1 121 ? 3.247 -1.839 42.074 1.00 30.53 121 ARG A O 1
ATOM 976 N N . PHE A 1 122 ? 1.779 -2.068 43.757 1.00 31.16 122 PHE A N 1
ATOM 977 C CA . PHE A 1 122 ? 1.953 -0.767 44.406 1.00 31.16 122 PHE A CA 1
ATOM 978 C C . PHE A 1 122 ? 1.833 -1.014 45.913 1.00 31.16 122 PHE A C 1
ATOM 980 O O . PHE A 1 122 ? 0.729 -1.216 46.406 1.00 31.16 122 PHE A O 1
ATOM 987 N N . ASN A 1 123 ? 2.981 -1.170 46.576 1.00 27.92 123 ASN A N 1
ATOM 988 C CA . ASN A 1 123 ? 3.215 -1.004 48.013 1.00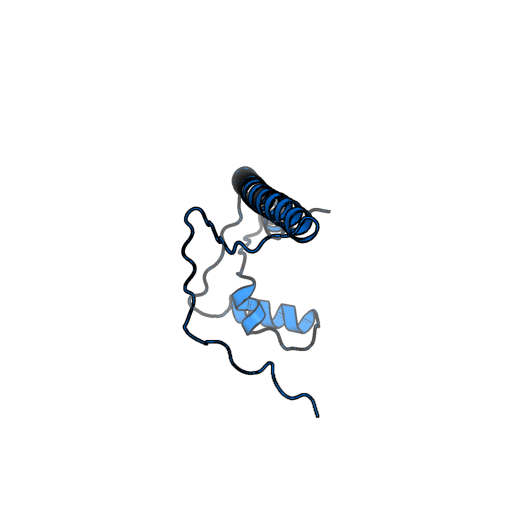 27.92 123 ASN A CA 1
ATOM 989 C C . ASN A 1 123 ? 4.689 -1.324 48.276 1.00 27.92 123 ASN A C 1
ATOM 991 O O . ASN A 1 123 ? 5.058 -2.492 48.252 1.00 27.92 123 ASN A O 1
ATOM 995 N N . SER A 1 124 ? 5.481 -0.273 48.476 1.00 30.62 124 SER A N 1
ATOM 996 C CA . SER A 1 124 ? 6.639 -0.213 49.375 1.00 30.62 124 SER A CA 1
ATOM 997 C C . SER A 1 124 ? 6.999 1.265 49.509 1.00 30.62 124 SER A C 1
ATOM 999 O O . SER A 1 124 ? 7.741 1.818 48.704 1.00 30.62 124 SER A O 1
ATOM 1001 N N . THR A 1 125 ? 6.355 1.917 50.471 1.00 33.31 125 THR A N 1
ATOM 1002 C CA . THR A 1 125 ? 6.957 3.004 51.237 1.00 33.31 125 THR A CA 1
ATOM 1003 C C . THR A 1 125 ? 7.925 2.366 52.226 1.00 33.31 125 THR A C 1
ATOM 1005 O O . THR A 1 125 ? 7.465 1.678 53.135 1.00 33.31 125 THR A O 1
ATOM 1008 N N . GLU A 1 126 ? 9.216 2.550 51.986 1.00 35.75 126 GLU A N 1
ATOM 1009 C CA . GLU A 1 126 ? 10.287 2.867 52.943 1.00 35.75 126 GLU A CA 1
ATOM 1010 C C . GLU A 1 126 ? 11.439 3.480 52.139 1.00 35.75 126 GLU A C 1
ATOM 1012 O O . GLU A 1 126 ? 11.714 2.959 51.031 1.00 35.75 126 GLU A O 1
#